Protein AF-A0A7C9JWA7-F1 (afdb_monomer_lite)

Foldseek 3Di:
DKPKDWDADPVGHTAWMFIDPPPPPDTQKIWGADPPPRKIKMFGNPVPPNDTQKIFIDDPNATAKIFGDPPPPPHGQWIFGDDPNHTAKIFGADRVPRAGQKIFGDDPNATAKMFGDPPPPRDGQKMFGADSVRDTPDIDTDDPPPD

Organism: NCBI:txid1559896

Secondary structure (DSSP, 8-state):
--EEEEEE-TTS-EEEEEEESSSSSS-SEEEEE-TTTSEEEEEE-SSSSS---EEEEEETTEEEEEEE-SSSSSS-SEEEEEETTEEEEEEEE-TTT-SEEEEEEEETTEEEEEEE-SSSSSS--EEEEE-TTS-EEEEEE------

pLDDT: mean 92.79, std 10.63, range [31.28, 98.81]

Structure (mmCIF, N/CA/C/O backbone):
data_AF-A0A7C9JWA7-F1
#
_entry.id   AF-A0A7C9JWA7-F1
#
loop_
_atom_site.group_PDB
_atom_site.id
_atom_site.type_symbol
_atom_site.label_atom_id
_atom_site.label_alt_id
_atom_site.label_comp_id
_atom_site.label_asym_id
_atom_site.label_entity_id
_atom_site.label_seq_id
_atom_site.pdbx_PDB_ins_code
_atom_site.Cartn_x
_atom_site.Cartn_y
_atom_site.Cartn_z
_atom_site.occupancy
_atom_site.B_iso_or_equiv
_atom_site.auth_seq_id
_atom_site.auth_comp_id
_atom_site.auth_asym_id
_atom_site.auth_atom_id
_atom_site.pdbx_PDB_model_num
ATOM 1 N N . MET A 1 1 ? -4.998 -7.996 -28.207 1.00 57.62 1 MET A N 1
ATOM 2 C CA . MET A 1 1 ? -3.534 -8.205 -28.257 1.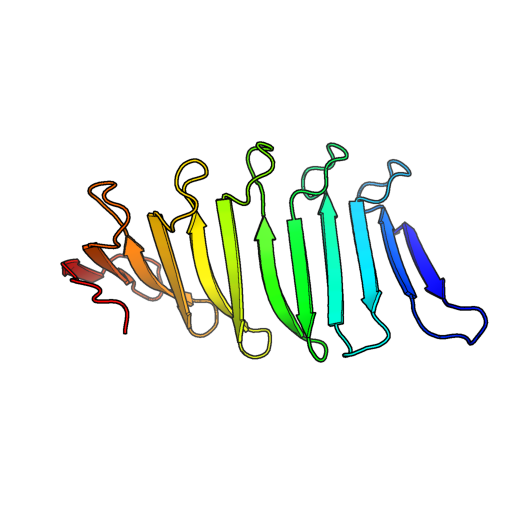00 57.62 1 MET A CA 1
ATOM 3 C C . MET A 1 1 ? -2.942 -7.052 -27.496 1.00 57.62 1 MET A C 1
ATOM 5 O O . MET A 1 1 ? -3.165 -5.968 -27.978 1.00 57.62 1 MET A O 1
ATOM 9 N N . LEU A 1 2 ? -2.302 -7.257 -26.346 1.00 69.38 2 LEU A N 1
ATOM 10 C CA . LEU A 1 2 ? -1.642 -6.192 -25.577 1.00 69.38 2 LEU A CA 1
ATOM 11 C C . LEU A 1 2 ? -0.631 -5.428 -26.466 1.00 69.38 2 LEU A C 1
ATOM 13 O O . LEU A 1 2 ? 0.134 -6.097 -27.163 1.00 69.38 2 LEU A O 1
ATOM 17 N N . ASP A 1 3 ? -0.623 -4.088 -26.470 1.00 88.44 3 ASP A N 1
ATOM 18 C CA . ASP A 1 3 ? 0.453 -3.304 -27.111 1.00 88.44 3 ASP A CA 1
ATOM 19 C C . ASP A 1 3 ? 1.501 -2.976 -26.041 1.00 88.44 3 ASP A C 1
ATOM 21 O O . ASP A 1 3 ? 1.356 -2.049 -25.244 1.00 88.44 3 ASP A O 1
ATOM 25 N N . GLU A 1 4 ? 2.532 -3.819 -25.971 1.00 94.38 4 GLU A N 1
ATOM 26 C CA . GLU A 1 4 ? 3.612 -3.733 -24.991 1.00 94.38 4 GLU A CA 1
ATOM 27 C C . GLU A 1 4 ? 4.940 -3.378 -25.671 1.00 94.38 4 GLU A C 1
ATOM 29 O O . GLU A 1 4 ? 5.309 -3.934 -26.708 1.00 94.38 4 GLU A O 1
ATOM 34 N N . ARG A 1 5 ? 5.706 -2.478 -25.044 1.00 95.12 5 ARG A N 1
ATOM 35 C CA . ARG A 1 5 ? 7.035 -2.059 -25.507 1.00 95.12 5 ARG A CA 1
ATOM 36 C C . ARG A 1 5 ? 8.059 -2.191 -24.394 1.00 95.12 5 ARG A C 1
ATOM 38 O O . ARG A 1 5 ? 7.837 -1.713 -23.286 1.00 95.12 5 ARG A O 1
ATOM 45 N N . TRP A 1 6 ? 9.200 -2.794 -24.710 1.00 94.81 6 TRP A N 1
ATOM 46 C CA . TRP A 1 6 ? 10.305 -3.026 -23.780 1.00 94.81 6 TRP A CA 1
ATOM 47 C C . TRP A 1 6 ? 11.485 -2.126 -24.138 1.00 94.81 6 TRP A C 1
ATOM 49 O O . TRP A 1 6 ? 11.866 -2.024 -25.304 1.00 94.81 6 TRP A O 1
ATOM 59 N N . ASN A 1 7 ? 12.086 -1.499 -23.132 1.00 93.44 7 ASN A N 1
ATOM 60 C CA . ASN A 1 7 ? 13.188 -0.560 -23.290 1.00 93.44 7 ASN A CA 1
ATOM 61 C C . ASN A 1 7 ? 14.468 -1.143 -22.686 1.00 93.44 7 ASN A C 1
ATOM 63 O O . ASN A 1 7 ? 14.464 -1.649 -21.562 1.00 93.44 7 ASN A O 1
ATOM 67 N N . TYR A 1 8 ? 15.577 -1.028 -23.417 1.00 92.56 8 TYR A N 1
ATOM 68 C CA . TYR A 1 8 ? 16.888 -1.536 -23.012 1.00 92.56 8 TYR A CA 1
ATOM 69 C C . TYR A 1 8 ? 17.975 -0.477 -23.223 1.00 92.56 8 TYR A C 1
ATOM 71 O O . TYR A 1 8 ? 17.870 0.373 -24.107 1.00 92.56 8 TYR A O 1
ATOM 79 N N . SER A 1 9 ? 19.039 -0.528 -22.422 1.00 91.19 9 SER A N 1
ATOM 80 C CA . SER A 1 9 ? 20.243 0.275 -22.633 1.00 91.19 9 SER A CA 1
ATOM 81 C C . SER A 1 9 ? 21.018 -0.220 -23.858 1.00 91.19 9 SER A C 1
ATOM 83 O O . SER A 1 9 ? 20.845 -1.352 -24.308 1.00 91.19 9 SER A O 1
ATOM 85 N N . ALA A 1 10 ? 21.972 0.582 -24.341 1.00 92.25 10 ALA A N 1
ATOM 86 C CA . ALA A 1 10 ? 22.903 0.156 -25.393 1.00 92.25 10 ALA A CA 1
ATOM 87 C C . ALA A 1 10 ? 23.722 -1.097 -25.013 1.00 92.25 10 ALA A C 1
ATOM 89 O O . ALA A 1 10 ? 24.158 -1.840 -25.886 1.00 92.25 10 ALA A O 1
ATOM 90 N N . SER A 1 11 ? 23.913 -1.347 -23.713 1.00 91.81 11 SER A N 1
ATOM 91 C CA . SER A 1 11 ? 24.564 -2.551 -23.183 1.00 91.81 11 SER A CA 1
ATOM 92 C C . SER A 1 11 ? 23.616 -3.747 -23.000 1.00 91.81 11 SER A C 1
ATOM 94 O O . SER A 1 11 ? 24.049 -4.783 -22.504 1.00 91.81 11 SER A O 1
ATOM 96 N N . GLY A 1 12 ? 22.338 -3.619 -23.373 1.00 89.50 12 GLY A N 1
ATOM 97 C CA . GLY A 1 12 ? 21.327 -4.677 -23.273 1.00 89.50 12 GLY A CA 1
ATOM 98 C C . GLY A 1 12 ? 20.671 -4.821 -21.896 1.00 89.50 12 GLY A C 1
ATOM 99 O O . GLY A 1 12 ? 19.923 -5.770 -21.674 1.00 89.50 12 GLY A O 1
ATOM 100 N N . ALA A 1 13 ? 20.919 -3.904 -20.958 1.00 89.31 13 ALA A N 1
ATOM 101 C CA . ALA A 1 13 ? 20.265 -3.931 -19.652 1.00 89.31 13 ALA A CA 1
ATOM 102 C C . ALA A 1 13 ? 18.817 -3.439 -19.769 1.00 89.31 13 ALA A C 1
ATOM 104 O O . ALA A 1 13 ? 18.568 -2.411 -20.394 1.00 89.31 13 ALA A O 1
AT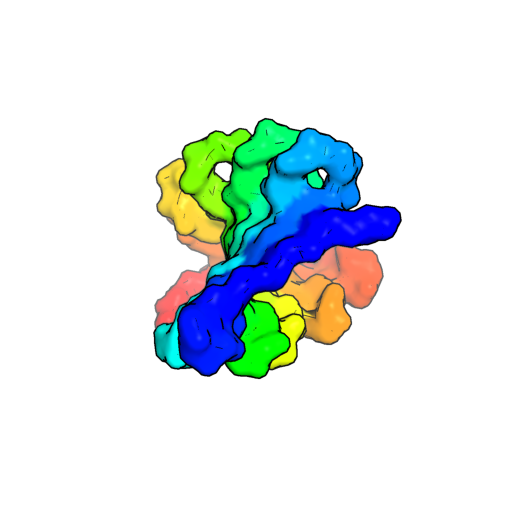OM 105 N N . PHE A 1 14 ? 17.868 -4.140 -19.147 1.00 89.06 14 PHE A N 1
ATOM 106 C CA . PHE A 1 14 ? 16.467 -3.714 -19.105 1.00 89.06 14 PHE A CA 1
ATOM 107 C C . PHE A 1 14 ? 16.326 -2.370 -18.378 1.00 89.06 14 PHE A C 1
ATOM 109 O O . PHE A 1 14 ? 16.854 -2.199 -17.278 1.00 89.06 14 PHE A O 1
ATOM 116 N N . LEU A 1 15 ? 15.626 -1.425 -19.005 1.00 91.81 15 LEU A N 1
ATOM 117 C CA . LEU A 1 15 ? 15.340 -0.095 -18.461 1.00 91.81 15 LEU A CA 1
ATOM 118 C C . LEU A 1 15 ? 13.886 0.047 -18.010 1.00 91.81 15 LEU A C 1
ATOM 120 O O . LEU A 1 15 ? 13.600 0.887 -17.161 1.00 91.81 15 LEU A O 1
ATOM 124 N N . GLY A 1 16 ? 12.972 -0.752 -18.558 1.00 93.94 16 GLY A N 1
ATOM 125 C CA . GLY A 1 16 ? 11.549 -0.607 -18.285 1.00 93.94 16 GLY A CA 1
ATOM 126 C C . GLY A 1 16 ? 10.659 -1.072 -19.428 1.00 93.94 16 GLY A C 1
ATOM 127 O O . GLY A 1 16 ? 11.143 -1.468 -20.489 1.00 93.94 16 GLY A O 1
ATOM 128 N N . SER A 1 17 ? 9.351 -0.974 -19.233 1.00 95.88 17 SER A N 1
ATOM 129 C CA . SER A 1 17 ? 8.351 -1.276 -20.255 1.00 95.88 17 SER A CA 1
ATOM 130 C C . SER A 1 17 ? 7.165 -0.324 -20.168 1.00 95.88 17 SER A C 1
ATOM 132 O O . SER A 1 17 ? 6.956 0.340 -19.153 1.00 95.88 17 SER A O 1
ATOM 134 N N . THR A 1 18 ? 6.402 -0.243 -21.250 1.00 97.50 18 THR A N 1
ATOM 135 C CA . THR A 1 18 ? 5.122 0.465 -21.302 1.00 97.50 18 THR A CA 1
ATOM 136 C C . THR A 1 18 ? 4.070 -0.443 -21.905 1.00 97.50 18 THR A C 1
ATOM 138 O O . THR A 1 18 ? 4.378 -1.185 -22.840 1.00 97.50 18 THR A O 1
ATOM 141 N N . VAL A 1 19 ? 2.842 -0.344 -21.416 1.00 97.31 19 VAL A N 1
ATOM 142 C CA . VAL A 1 19 ? 1.711 -1.134 -21.893 1.00 97.31 19 VAL A CA 1
ATOM 143 C C . VAL A 1 19 ? 0.526 -0.213 -22.144 1.00 97.31 19 VAL A C 1
ATOM 145 O O . VAL A 1 19 ? 0.169 0.560 -21.261 1.00 97.31 19 VAL A O 1
ATOM 148 N N . ASP A 1 20 ? -0.067 -0.319 -23.326 1.00 97.25 20 ASP A N 1
ATOM 149 C CA . ASP A 1 20 ? -1.384 0.225 -23.662 1.00 97.25 20 ASP A CA 1
ATOM 150 C C . ASP A 1 20 ? -2.415 -0.905 -23.456 1.00 97.25 20 ASP A C 1
ATOM 152 O O . ASP A 1 20 ? -2.422 -1.918 -24.173 1.00 97.25 20 ASP A O 1
ATOM 156 N N . ARG A 1 21 ? -3.191 -0.800 -22.373 1.00 95.38 21 ARG A N 1
ATOM 157 C CA . ARG A 1 21 ? -4.153 -1.806 -21.902 1.00 95.38 21 ARG A CA 1
ATOM 158 C C . ARG A 1 21 ? -5.520 -1.622 -22.567 1.00 95.38 21 ARG A C 1
ATOM 160 O O . ARG A 1 21 ? -6.243 -2.616 -22.687 1.00 95.38 21 ARG A O 1
ATOM 167 N N . ASN A 1 22 ? -5.864 -0.406 -23.003 1.00 95.69 22 ASN A N 1
ATOM 168 C CA . ASN A 1 22 ? -7.170 -0.071 -23.586 1.00 95.69 22 ASN A CA 1
ATOM 169 C C . ASN A 1 22 ? -7.160 0.205 -25.112 1.00 95.69 22 ASN A C 1
ATOM 171 O O . ASN A 1 22 ? -8.227 0.326 -25.717 1.00 95.69 22 ASN A O 1
ATOM 175 N N . PHE A 1 23 ? -5.987 0.204 -25.745 1.00 94.62 23 PHE A N 1
ATOM 176 C CA . PHE A 1 23 ? -5.725 0.420 -27.174 1.00 94.62 23 PHE A CA 1
ATOM 177 C C . PHE A 1 23 ? -5.966 1.840 -27.698 1.00 94.62 23 PHE A C 1
ATOM 179 O O . PHE A 1 23 ? -6.271 2.015 -28.887 1.00 94.62 23 PHE A O 1
ATOM 186 N N . ASP A 1 24 ? -5.813 2.860 -26.855 1.00 95.06 24 ASP A N 1
ATOM 187 C CA . ASP A 1 24 ? -5.982 4.263 -27.245 1.00 95.06 24 ASP A CA 1
ATOM 188 C C . ASP A 1 24 ? -4.689 4.936 -27.762 1.00 95.06 24 ASP A C 1
ATOM 190 O O . ASP A 1 24 ? -4.709 6.102 -28.178 1.00 95.06 24 ASP A O 1
ATOM 194 N N . ARG A 1 25 ? -3.587 4.176 -27.844 1.00 94.38 25 ARG A N 1
ATOM 195 C CA . ARG A 1 25 ? -2.224 4.595 -28.218 1.00 94.38 25 ARG A CA 1
ATOM 196 C C . ARG A 1 25 ? -1.493 5.413 -27.155 1.00 94.38 25 ARG A C 1
ATOM 198 O O . ARG A 1 25 ? -0.430 5.972 -27.463 1.00 94.38 25 ARG A O 1
ATOM 205 N N . LYS A 1 26 ? -2.008 5.484 -25.933 1.00 95.88 26 LYS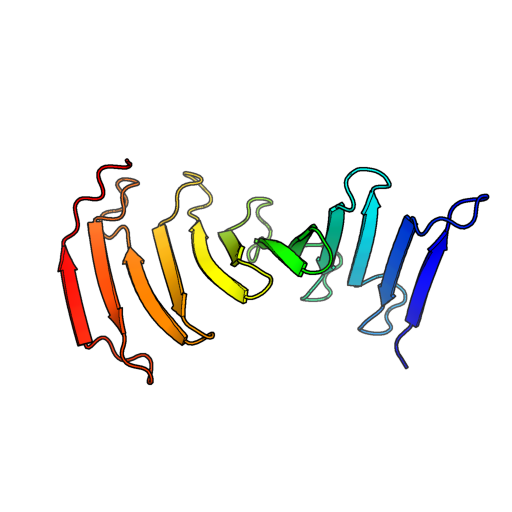 A N 1
ATOM 206 C CA . LYS A 1 26 ? -1.289 5.970 -24.758 1.00 95.88 26 LYS A CA 1
ATOM 207 C C . LYS A 1 26 ? -0.892 4.776 -23.897 1.00 95.88 26 LYS A C 1
ATOM 209 O O . LYS A 1 26 ? -1.434 3.688 -23.998 1.00 95.88 26 LYS A O 1
ATOM 214 N N . ALA A 1 27 ? 0.165 4.958 -23.114 1.00 96.38 27 ALA A N 1
ATOM 215 C CA . ALA A 1 27 ? 0.542 3.944 -22.143 1.00 96.38 27 ALA A CA 1
ATOM 216 C C . ALA A 1 27 ? -0.339 4.113 -20.909 1.00 96.38 27 ALA A C 1
ATOM 218 O O . ALA A 1 27 ? -0.385 5.227 -20.393 1.00 96.38 27 ALA A O 1
ATOM 219 N N . ASP A 1 28 ? -0.881 3.005 -20.413 1.00 97.88 28 ASP A N 1
ATOM 220 C CA . ASP A 1 28 ? -1.674 2.925 -19.183 1.00 97.88 28 ASP A CA 1
ATOM 221 C C . ASP A 1 28 ? -0.877 2.284 -18.040 1.00 97.88 28 ASP A C 1
ATOM 223 O O . ASP A 1 28 ? -1.254 2.336 -16.879 1.00 97.88 28 ASP A O 1
ATOM 227 N N . TYR A 1 29 ? 0.227 1.607 -18.359 1.00 97.56 29 TYR A N 1
ATOM 228 C CA . TYR A 1 29 ? 1.112 1.008 -17.367 1.00 97.56 29 TYR A CA 1
ATOM 229 C C . TYR A 1 29 ? 2.561 1.244 -17.754 1.00 97.56 29 TYR A C 1
ATOM 231 O O . TYR A 1 29 ? 2.951 1.075 -18.915 1.00 97.56 29 TYR A O 1
ATOM 239 N N . ARG A 1 30 ? 3.378 1.627 -16.778 1.00 97.44 30 ARG A N 1
ATOM 240 C CA . ARG A 1 30 ? 4.797 1.929 -16.963 1.00 97.44 30 ARG A CA 1
ATOM 241 C C . ARG A 1 30 ? 5.612 1.190 -15.928 1.00 97.44 30 ARG A C 1
ATOM 243 O O . ARG A 1 30 ? 5.276 1.158 -14.754 1.00 97.44 30 ARG A O 1
ATOM 250 N N . THR A 1 31 ? 6.718 0.620 -16.369 1.00 95.88 31 THR A N 1
ATOM 251 C CA . THR A 1 31 ? 7.721 -0.005 -15.515 1.00 95.88 31 THR A CA 1
ATOM 252 C C . THR A 1 31 ? 9.036 0.717 -15.722 1.00 95.88 31 THR A C 1
ATOM 254 O O . THR A 1 31 ? 9.457 0.902 -16.859 1.00 95.88 31 THR A O 1
ATOM 257 N N . HIS A 1 32 ? 9.715 1.057 -14.635 1.00 94.75 32 HIS A N 1
ATOM 258 C CA . HIS A 1 32 ? 11.046 1.645 -14.643 1.00 94.75 32 HIS A CA 1
ATOM 259 C C . HIS A 1 32 ? 11.982 0.766 -13.815 1.00 94.75 32 HIS A C 1
ATOM 261 O O . HIS A 1 32 ? 11.740 0.512 -12.633 1.00 94.75 32 HIS A O 1
ATOM 267 N N . ALA A 1 33 ? 13.056 0.285 -14.435 1.00 91.38 33 ALA A N 1
ATOM 268 C CA . ALA A 1 33 ? 14.051 -0.557 -13.790 1.00 91.38 33 ALA A CA 1
ATOM 269 C C . ALA A 1 33 ? 15.264 0.280 -13.376 1.00 91.38 33 ALA A C 1
ATOM 271 O O . ALA A 1 33 ? 15.938 0.882 -14.214 1.00 91.38 33 ALA A O 1
ATOM 272 N N . ASN A 1 34 ? 15.579 0.293 -12.080 1.00 80.81 34 ASN A N 1
ATOM 273 C CA . ASN A 1 34 ? 16.807 0.906 -11.593 1.00 80.81 34 ASN A CA 1
ATOM 274 C C . ASN A 1 34 ? 17.925 -0.144 -11.512 1.00 80.81 34 ASN A C 1
ATOM 276 O O . ASN A 1 34 ? 17.792 -1.169 -10.839 1.00 80.81 34 ASN A O 1
ATOM 280 N N . GLN A 1 35 ? 19.059 0.134 -12.161 1.00 69.12 35 GLN A N 1
ATOM 281 C CA . GLN A 1 35 ? 20.219 -0.763 -12.211 1.00 69.12 35 GLN A CA 1
ATOM 282 C C . GLN A 1 35 ? 20.876 -1.000 -10.832 1.00 69.12 35 GLN A C 1
ATOM 284 O O . GLN A 1 35 ? 21.681 -1.918 -10.691 1.00 69.12 35 GLN A O 1
ATOM 289 N N . LYS A 1 36 ? 20.533 -0.216 -9.796 1.00 67.94 36 LYS A N 1
ATOM 290 C CA . LYS A 1 36 ? 20.913 -0.439 -8.385 1.00 67.94 36 LYS A CA 1
ATOM 291 C C . LYS A 1 36 ? 19.772 0.048 -7.469 1.00 67.94 36 LYS A C 1
ATOM 293 O O . LY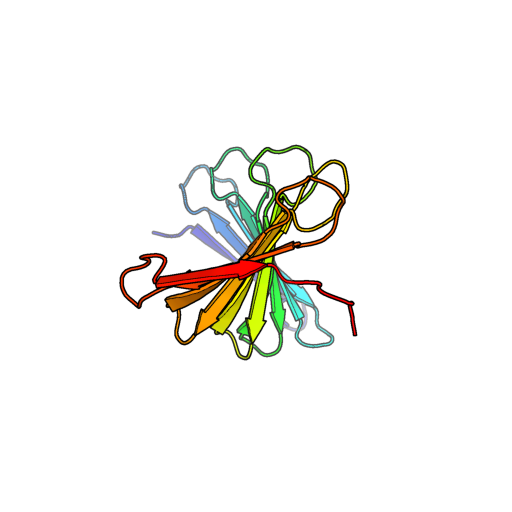S A 1 36 ? 19.416 1.214 -7.608 1.00 67.94 36 LYS A O 1
ATOM 298 N N . PRO A 1 37 ? 19.206 -0.723 -6.510 1.00 60.69 37 PRO A N 1
ATOM 299 C CA . PRO A 1 37 ? 19.464 -2.106 -6.081 1.00 60.69 37 PRO A CA 1
ATOM 300 C C . PRO A 1 37 ? 18.350 -3.109 -6.498 1.00 60.69 37 PRO A C 1
ATOM 302 O O . PRO A 1 37 ? 17.647 -3.634 -5.636 1.00 60.69 37 PRO A O 1
ATOM 305 N N . ASN A 1 38 ? 18.168 -3.404 -7.795 1.00 70.12 38 ASN A N 1
ATOM 306 C CA . ASN A 1 38 ? 17.061 -4.255 -8.301 1.00 70.12 38 ASN A CA 1
ATOM 307 C C . ASN A 1 38 ? 15.669 -3.765 -7.865 1.00 70.12 38 ASN A C 1
ATOM 309 O O . ASN A 1 38 ? 14.759 -4.561 -7.614 1.00 70.12 38 ASN A O 1
ATOM 313 N N . LEU A 1 39 ? 15.534 -2.448 -7.717 1.00 81.31 39 LEU A N 1
ATOM 314 C CA . LEU A 1 39 ? 14.255 -1.811 -7.473 1.00 81.31 39 LEU A CA 1
ATOM 315 C C . LEU A 1 39 ? 13.613 -1.544 -8.827 1.00 81.31 39 LEU A C 1
ATOM 317 O O . LEU A 1 39 ? 14.215 -0.909 -9.696 1.00 81.31 39 LEU A O 1
ATOM 321 N N . VAL A 1 40 ? 12.391 -2.023 -8.976 1.00 92.19 40 VAL A N 1
ATOM 322 C CA . VAL A 1 40 ? 11.531 -1.668 -10.092 1.00 92.19 40 VAL A CA 1
ATOM 323 C C . VAL A 1 40 ? 10.406 -0.815 -9.531 1.00 92.19 40 VAL A C 1
ATOM 325 O O . VAL A 1 40 ? 9.802 -1.172 -8.519 1.00 92.19 40 VAL A O 1
ATOM 328 N N . THR A 1 41 ? 10.157 0.327 -10.153 1.00 95.38 41 THR A N 1
ATOM 329 C CA . THR A 1 41 ? 8.975 1.139 -9.866 1.00 95.38 41 THR A CA 1
ATOM 330 C C . THR A 1 41 ? 7.993 0.974 -11.002 1.00 95.38 41 THR A C 1
ATOM 332 O O . THR A 1 41 ? 8.392 1.003 -12.168 1.00 95.38 41 THR A O 1
ATOM 335 N N . THR A 1 42 ? 6.724 0.802 -10.671 1.00 96.38 42 THR A N 1
ATOM 336 C CA . THR A 1 42 ? 5.660 0.727 -11.664 1.00 96.38 42 THR A CA 1
ATOM 337 C C . THR A 1 42 ? 4.628 1.795 -11.388 1.00 96.38 42 THR A C 1
ATOM 339 O O . THR A 1 42 ? 4.426 2.176 -10.238 1.00 96.38 42 THR A O 1
ATOM 342 N N . GLU A 1 43 ? 4.020 2.292 -12.449 1.00 97.94 43 GLU A N 1
ATOM 343 C CA . GLU A 1 43 ? 2.968 3.295 -12.397 1.00 97.94 43 GLU A CA 1
ATOM 344 C C . GLU A 1 43 ? 1.816 2.797 -13.269 1.00 97.94 43 GLU A C 1
ATOM 346 O O . GLU A 1 43 ? 2.076 2.218 -14.331 1.00 97.94 43 GLU A O 1
ATOM 351 N N . ALA A 1 44 ? 0.577 3.013 -12.839 1.00 98.06 44 ALA A N 1
ATOM 352 C CA . ALA A 1 44 ? -0.608 2.651 -13.601 1.00 98.06 44 ALA A CA 1
ATOM 353 C C . ALA A 1 44 ? -1.630 3.798 -13.626 1.00 98.06 44 ALA A C 1
ATOM 355 O O . ALA A 1 44 ? -1.782 4.484 -12.620 1.00 98.06 44 ALA A O 1
ATOM 356 N N . ASP A 1 45 ? -2.247 3.965 -14.793 1.00 98.00 45 ASP A N 1
ATOM 357 C CA . ASP A 1 45 ? -3.448 4.752 -15.099 1.00 98.00 45 ASP A CA 1
ATOM 358 C C . ASP A 1 45 ? -4.616 3.756 -15.160 1.00 98.00 45 ASP A C 1
ATOM 360 O O . ASP A 1 45 ? -4.835 3.114 -16.198 1.00 98.00 45 ASP A O 1
ATOM 364 N N . ASP A 1 46 ? -5.195 3.424 -14.003 1.00 96.50 46 ASP A N 1
ATOM 365 C CA . ASP A 1 46 ? -6.137 2.307 -13.848 1.00 96.50 46 ASP A CA 1
ATOM 366 C C . ASP A 1 46 ? -7.565 2.656 -14.292 1.00 96.50 46 ASP A C 1
ATOM 368 O O . ASP A 1 46 ? -8.339 1.734 -14.587 1.00 96.50 46 ASP A O 1
ATOM 372 N N . ASP A 1 47 ? -7.893 3.944 -14.412 1.00 96.50 47 ASP A N 1
ATOM 373 C CA . ASP A 1 47 ? -9.174 4.432 -14.929 1.00 96.50 47 ASP A CA 1
ATOM 374 C C . ASP A 1 47 ? -9.134 4.977 -16.374 1.00 96.50 47 ASP A C 1
ATOM 376 O O . ASP A 1 47 ? -10.194 5.171 -16.983 1.00 96.50 47 ASP A O 1
ATOM 380 N N . PHE A 1 48 ? -7.941 5.073 -16.965 1.00 96.88 48 PHE A N 1
ATOM 381 C CA . PHE A 1 48 ? -7.668 5.484 -18.343 1.00 96.88 48 PHE A CA 1
ATOM 382 C C . PHE A 1 48 ? -7.926 6.965 -18.649 1.00 96.88 48 PHE A C 1
ATOM 384 O O . PHE A 1 48 ? -8.251 7.320 -19.795 1.00 96.88 48 PHE A O 1
ATOM 391 N N . ASP A 1 49 ? -7.801 7.843 -17.657 1.00 96.00 49 ASP A N 1
ATOM 392 C CA . ASP A 1 49 ? -7.996 9.282 -17.828 1.00 96.00 49 ASP A CA 1
ATOM 393 C C . ASP A 1 49 ? -6.722 10.033 -18.286 1.00 96.00 49 ASP A C 1
ATOM 395 O O . ASP A 1 49 ? -6.788 11.188 -18.734 1.00 96.00 49 ASP A O 1
ATOM 399 N N . GLY A 1 50 ? -5.570 9.352 -18.294 1.00 95.88 50 GLY A N 1
ATOM 400 C CA . GLY A 1 50 ? -4.257 9.884 -18.653 1.00 95.88 50 GLY A CA 1
ATOM 401 C C . GLY A 1 50 ? -3.390 10.301 -17.459 1.00 95.88 50 GLY A C 1
ATOM 402 O O . 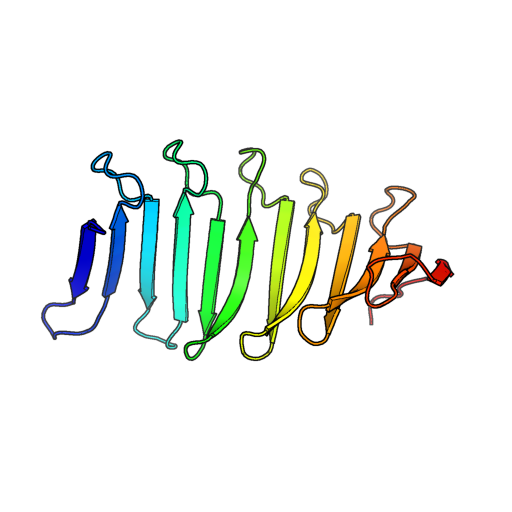GLY A 1 50 ? -2.243 10.730 -17.672 1.00 95.88 50 GLY A O 1
ATOM 403 N N . VAL A 1 51 ? -3.904 10.200 -16.235 1.00 96.69 51 VAL A N 1
ATOM 404 C CA . VAL A 1 51 ? -3.193 10.380 -14.967 1.00 96.69 51 VAL A CA 1
ATOM 405 C C . VAL A 1 51 ? -2.741 9.013 -14.456 1.00 96.69 51 VAL A C 1
ATOM 407 O O . VAL A 1 51 ? -3.317 7.990 -14.763 1.00 96.69 51 VAL A O 1
ATOM 410 N N . PHE A 1 52 ? -1.616 8.981 -13.745 1.00 97.62 52 PHE A N 1
ATOM 411 C CA . PHE A 1 52 ? -1.081 7.753 -13.158 1.00 97.62 52 PHE A CA 1
ATOM 412 C C . PHE A 1 52 ? -1.250 7.823 -11.642 1.00 97.62 52 PHE A C 1
ATOM 414 O O . PHE A 1 52 ? -0.347 8.290 -10.935 1.00 97.62 52 PHE A O 1
ATOM 421 N N . GLU A 1 53 ? -2.413 7.397 -11.168 1.00 98.12 53 GLU A N 1
ATOM 422 C CA . GLU A 1 53 ? -2.821 7.391 -9.767 1.00 98.12 53 GLU A CA 1
ATOM 423 C C . GLU A 1 53 ? -2.096 6.328 -8.942 1.00 98.12 53 GLU A C 1
ATOM 425 O O . GLU A 1 53 ? -1.790 6.538 -7.767 1.00 98.12 53 GLU A O 1
ATOM 430 N N . SER A 1 54 ? -1.763 5.199 -9.563 1.00 98.44 54 SER A N 1
ATOM 431 C CA . SER A 1 54 ? -1.198 4.036 -8.888 1.00 98.44 54 SER A CA 1
ATOM 432 C C . SER A 1 54 ? 0.318 3.988 -9.041 1.00 98.44 54 SER A C 1
ATOM 434 O O . SER A 1 54 ? 0.840 4.011 -10.155 1.00 98.44 54 SER A O 1
ATOM 436 N N . LYS A 1 55 ? 1.059 3.831 -7.938 1.00 98.06 55 LYS A N 1
ATOM 437 C CA . LYS A 1 55 ? 2.523 3.657 -7.937 1.00 98.06 55 LYS A CA 1
ATOM 438 C C . LYS A 1 55 ? 2.945 2.509 -7.039 1.00 98.06 55 LYS A C 1
ATOM 440 O O . LYS A 1 55 ? 2.619 2.480 -5.859 1.00 98.06 55 LYS A O 1
ATOM 445 N N . TYR A 1 56 ? 3.771 1.601 -7.552 1.00 97.31 56 TYR A N 1
ATOM 446 C CA . TYR A 1 56 ? 4.275 0.462 -6.788 1.00 97.31 56 TYR A CA 1
ATOM 447 C C . TYR A 1 56 ? 5.793 0.353 -6.822 1.00 97.31 56 TYR A C 1
ATOM 449 O O . TYR A 1 56 ? 6.467 0.705 -7.790 1.00 97.31 56 TYR A O 1
ATOM 457 N N . ARG A 1 57 ? 6.343 -0.198 -5.740 1.00 95.69 57 ARG A N 1
ATOM 458 C CA . ARG A 1 57 ? 7.749 -0.576 -5.611 1.00 95.69 57 ARG A CA 1
ATOM 459 C C . ARG A 1 57 ? 7.857 -2.087 -5.530 1.00 95.69 57 ARG A C 1
ATOM 461 O O . ARG A 1 57 ? 7.321 -2.723 -4.621 1.00 95.69 57 ARG A O 1
ATOM 468 N N . VAL A 1 58 ? 8.626 -2.646 -6.451 1.00 92.81 58 VAL A N 1
ATOM 469 C CA . VAL A 1 58 ? 8.966 -4.062 -6.519 1.00 92.81 58 VAL A CA 1
ATOM 470 C C . VAL A 1 58 ? 10.424 -4.221 -6.108 1.00 92.81 58 VAL A C 1
ATOM 472 O O . VAL A 1 58 ? 11.325 -3.608 -6.683 1.00 92.81 58 VAL A O 1
ATOM 475 N N . LYS A 1 59 ? 10.665 -5.058 -5.100 1.00 90.31 59 LYS A N 1
ATOM 476 C CA . LYS A 1 59 ? 11.994 -5.356 -4.565 1.00 90.31 59 LYS A CA 1
ATOM 477 C C . LYS A 1 59 ? 12.242 -6.853 -4.666 1.00 90.31 59 LYS A C 1
ATOM 479 O O . LYS A 1 59 ? 11.427 -7.647 -4.209 1.00 90.31 59 LYS A O 1
ATOM 484 N N . ALA A 1 60 ? 13.375 -7.233 -5.256 1.00 87.50 60 ALA A N 1
ATOM 485 C CA . ALA A 1 60 ? 13.750 -8.639 -5.445 1.00 87.50 60 ALA A CA 1
ATOM 486 C C . ALA A 1 60 ? 12.656 -9.482 -6.143 1.00 87.50 60 ALA A C 1
ATOM 488 O O . ALA A 1 60 ? 12.457 -10.646 -5.812 1.00 87.50 60 ALA A O 1
ATOM 489 N N . GLY A 1 61 ? 11.947 -8.884 -7.109 1.00 87.31 61 GLY A N 1
ATOM 490 C CA . GLY A 1 61 ? 10.922 -9.566 -7.908 1.00 87.31 61 GLY A CA 1
ATOM 491 C C . GLY A 1 61 ? 9.545 -9.691 -7.248 1.00 87.31 61 GLY A C 1
ATOM 492 O O . GLY A 1 61 ? 8.678 -10.362 -7.794 1.00 87.31 61 GLY A O 1
ATOM 493 N N . SER A 1 62 ? 9.314 -9.060 -6.095 1.00 91.75 62 SER A N 1
ATOM 494 C CA . SER A 1 62 ? 8.006 -9.047 -5.431 1.00 91.75 62 SER A CA 1
ATOM 495 C C . SER A 1 62 ? 7.590 -7.633 -5.046 1.00 91.75 62 SER A C 1
ATOM 497 O O . SER A 1 62 ? 8.446 -6.802 -4.732 1.00 91.75 62 SER A O 1
ATOM 499 N N . PHE A 1 63 ? 6.283 -7.358 -5.050 1.00 93.81 63 PHE A N 1
ATOM 500 C CA . PHE A 1 63 ? 5.756 -6.116 -4.492 1.00 93.81 63 PHE A CA 1
ATOM 501 C C . PHE A 1 63 ? 6.218 -5.961 -3.043 1.00 93.81 63 PHE A C 1
ATOM 503 O O . PHE A 1 63 ? 6.235 -6.923 -2.271 1.00 93.81 63 PHE A O 1
ATOM 510 N N . ALA A 1 64 ? 6.639 -4.747 -2.711 1.00 95.44 64 ALA A N 1
ATOM 511 C CA . ALA A 1 64 ? 7.052 -4.354 -1.372 1.00 95.44 64 ALA A CA 1
ATOM 512 C C . ALA A 1 64 ? 6.153 -3.240 -0.827 1.00 95.44 64 ALA A C 1
ATOM 514 O O . ALA A 1 64 ? 5.865 -3.216 0.365 1.00 95.44 64 ALA A O 1
ATOM 515 N N . TYR A 1 65 ? 5.717 -2.329 -1.698 1.00 97.50 65 TYR A N 1
ATOM 516 C CA . TYR A 1 65 ? 4.945 -1.154 -1.316 1.00 97.50 65 TYR A CA 1
ATOM 517 C C . TYR A 1 65 ? 4.122 -0.622 -2.493 1.00 97.50 65 TYR A C 1
ATOM 519 O O . TYR A 1 65 ? 4.566 -0.754 -3.638 1.00 97.50 65 TYR A O 1
ATOM 527 N N . GLY A 1 66 ? 2.974 -0.009 -2.218 1.00 98.00 66 GLY A N 1
ATOM 528 C CA . GLY A 1 66 ? 2.156 0.702 -3.198 1.00 98.00 66 GLY A CA 1
ATOM 529 C C . GLY A 1 66 ? 1.481 1.935 -2.608 1.00 98.00 66 GLY A C 1
ATOM 530 O O . GLY A 1 66 ? 1.195 1.954 -1.416 1.00 98.00 66 GLY A O 1
ATOM 531 N N . GLU A 1 67 ? 1.225 2.926 -3.448 1.00 98.31 67 GLU A N 1
ATOM 532 C CA . GLU A 1 67 ? 0.489 4.163 -3.170 1.00 98.31 67 GLU A CA 1
ATOM 533 C C . GLU A 1 67 ? -0.542 4.363 -4.280 1.00 98.31 67 GLU A C 1
ATOM 535 O O . GLU A 1 67 ? -0.213 4.118 -5.442 1.00 98.31 67 GLU A O 1
ATOM 540 N N . VAL A 1 68 ? -1.759 4.779 -3.930 1.00 98.31 68 VAL A N 1
ATOM 541 C CA . VAL A 1 68 ? -2.817 5.105 -4.898 1.00 98.31 68 VAL A CA 1
ATOM 542 C C . VAL A 1 68 ? -3.514 6.394 -4.470 1.00 98.31 68 VAL A C 1
ATOM 544 O O . VAL A 1 68 ? -3.790 6.557 -3.282 1.00 98.31 68 VAL A O 1
ATOM 547 N N . ASP A 1 69 ? -3.743 7.278 -5.440 1.00 97.75 69 ASP A N 1
ATOM 548 C CA . ASP A 1 69 ? -4.484 8.545 -5.343 1.00 97.75 69 ASP A CA 1
ATOM 549 C C . ASP A 1 69 ? -5.815 8.417 -6.107 1.00 97.75 69 ASP A C 1
ATOM 551 O O . ASP A 1 69 ? -5.890 8.627 -7.313 1.00 97.75 69 ASP A O 1
ATOM 555 N N . THR A 1 70 ? -6.863 7.978 -5.422 1.00 96.12 70 THR A N 1
ATOM 556 C CA . THR A 1 70 ? -8.159 7.640 -6.019 1.00 96.12 70 THR A CA 1
ATOM 557 C C . THR A 1 70 ? -9.056 8.847 -6.288 1.00 96.12 70 THR A C 1
ATOM 559 O O . THR A 1 70 ? -10.074 8.687 -6.966 1.00 96.12 70 THR A O 1
ATOM 562 N N . ASP A 1 71 ? -8.721 10.033 -5.769 1.00 95.00 71 ASP A N 1
ATOM 563 C CA . ASP A 1 71 ? -9.523 11.252 -5.935 1.00 95.00 71 ASP A CA 1
ATOM 564 C C . ASP A 1 71 ? -8.840 12.356 -6.763 1.00 95.00 71 ASP A C 1
ATOM 566 O O . ASP A 1 71 ? -9.493 13.338 -7.139 1.00 95.00 71 ASP A O 1
ATOM 570 N N . GLY A 1 72 ? -7.572 12.158 -7.133 1.00 94.69 72 GLY A N 1
ATOM 571 C CA . GLY A 1 72 ? -6.815 13.018 -8.035 1.00 94.69 72 GLY A CA 1
ATOM 572 C C . GLY A 1 72 ? -6.299 14.296 -7.374 1.00 94.69 72 GLY A C 1
ATOM 573 O O . GLY A 1 72 ? -5.962 15.257 -8.078 1.00 94.69 72 GLY A O 1
ATOM 574 N N . ASP A 1 73 ? -6.241 14.351 -6.040 1.00 93.81 73 ASP A N 1
ATOM 575 C CA . ASP A 1 73 ? -5.754 15.518 -5.302 1.00 93.81 73 ASP A CA 1
ATOM 576 C C . ASP A 1 73 ? -4.214 15.602 -5.213 1.00 93.81 73 ASP A C 1
ATOM 578 O O . ASP A 1 73 ? -3.666 16.586 -4.704 1.00 93.81 73 ASP A O 1
ATOM 582 N N . SER A 1 74 ? -3.510 14.638 -5.822 1.00 91.75 74 SER A N 1
ATOM 583 C CA . SER A 1 74 ? -2.053 14.445 -5.807 1.00 91.75 74 SER A CA 1
ATOM 584 C C . SER A 1 74 ? -1.475 13.899 -4.496 1.00 91.75 74 SER A C 1
ATOM 586 O O . SER A 1 74 ? -0.242 13.815 -4.371 1.00 91.75 74 SER A O 1
ATOM 588 N N . TYR A 1 75 ? -2.313 13.501 -3.538 1.00 94.56 75 TYR A N 1
ATOM 589 C CA . TYR A 1 75 ? -1.926 12.836 -2.299 1.00 94.56 75 TYR A CA 1
ATOM 590 C C . TYR A 1 75 ? -2.517 11.420 -2.252 1.00 94.56 75 TYR A C 1
ATOM 592 O O . TYR A 1 75 ? -3.708 11.233 -2.438 1.00 94.56 75 TYR A O 1
ATOM 600 N N . PRO A 1 76 ? -1.713 10.383 -1.959 1.00 96.06 76 PRO A N 1
ATOM 601 C CA . PRO A 1 76 ? -2.242 9.028 -1.913 1.00 96.06 76 PRO A CA 1
ATOM 602 C C . PRO A 1 76 ? -3.157 8.827 -0.698 1.00 96.06 76 PRO A C 1
ATOM 604 O O . PRO A 1 76 ? -2.693 8.904 0.446 1.00 96.06 76 PRO A O 1
ATOM 607 N N . ASP A 1 77 ? -4.421 8.488 -0.943 1.00 97.75 77 ASP A N 1
ATOM 608 C CA . ASP A 1 77 ? -5.396 8.061 0.066 1.00 97.75 77 ASP A CA 1
ATOM 609 C C . ASP A 1 77 ? -5.277 6.569 0.418 1.00 97.75 77 ASP A C 1
ATOM 611 O O . ASP A 1 77 ? -5.814 6.129 1.436 1.00 97.75 77 ASP A O 1
ATOM 615 N N . LEU A 1 78 ? -4.509 5.790 -0.352 1.00 98.38 78 LEU A N 1
ATOM 616 C CA . LEU A 1 78 ? -4.233 4.382 -0.067 1.00 98.38 78 LEU A CA 1
ATOM 617 C C . LEU A 1 78 ? -2.738 4.078 -0.068 1.00 98.38 78 LEU A C 1
ATOM 619 O O . LEU A 1 78 ? -2.002 4.439 -0.988 1.00 98.38 78 LEU A O 1
ATOM 623 N N . LYS A 1 79 ? -2.295 3.314 0.935 1.00 98.62 79 LYS A N 1
ATOM 624 C CA . LYS A 1 79 ? -0.960 2.703 0.974 1.00 98.62 79 LYS A CA 1
ATOM 625 C C . LYS A 1 79 ? -1.062 1.206 1.192 1.00 98.62 79 LYS A C 1
ATOM 627 O O . LYS A 1 79 ? -1.754 0.743 2.091 1.00 98.62 79 LYS A O 1
ATOM 632 N N . TYR A 1 80 ? -0.317 0.443 0.406 1.00 98.50 80 TYR A N 1
ATOM 633 C CA . TYR A 1 80 ? -0.256 -1.012 0.482 1.00 98.50 80 TYR A CA 1
ATOM 634 C C . TYR A 1 80 ? 1.126 -1.455 0.938 1.00 98.50 80 TYR A C 1
ATOM 636 O O . TYR A 1 80 ? 2.132 -1.070 0.339 1.00 98.50 80 TYR A O 1
ATOM 644 N N . TYR A 1 81 ? 1.183 -2.336 1.931 1.00 98.31 81 TYR A N 1
ATOM 645 C CA . TYR A 1 81 ? 2.430 -2.917 2.416 1.00 98.31 81 TYR A CA 1
ATOM 646 C C . TYR A 1 81 ? 2.430 -4.416 2.173 1.00 98.31 81 TYR A C 1
ATOM 648 O O . TYR A 1 81 ? 1.492 -5.137 2.522 1.00 98.31 81 TYR A O 1
ATOM 656 N N . TYR A 1 82 ? 3.514 -4.889 1.568 1.00 97.31 82 TYR A N 1
ATOM 657 C CA . TYR A 1 82 ? 3.659 -6.279 1.174 1.00 97.31 82 TYR A CA 1
ATOM 658 C C . TYR A 1 82 ? 4.844 -6.914 1.883 1.00 97.31 82 TYR A C 1
ATOM 660 O O . TYR A 1 82 ? 5.940 -6.352 1.956 1.00 97.31 82 TYR A O 1
ATOM 668 N N . LYS A 1 83 ? 4.655 -8.160 2.304 1.00 95.06 83 LYS A N 1
ATOM 669 C CA . LYS A 1 83 ? 5.695 -8.994 2.890 1.00 95.06 83 LYS A CA 1
ATOM 670 C C . LYS A 1 83 ? 5.878 -10.239 2.048 1.00 95.06 83 LYS A C 1
ATOM 672 O O . LYS A 1 83 ? 4.973 -11.057 1.914 1.00 95.06 83 LYS A O 1
ATOM 677 N N . HIS A 1 84 ? 7.061 -10.364 1.450 1.00 92.06 84 HIS A N 1
ATOM 678 C CA . HIS A 1 84 ? 7.371 -11.433 0.493 1.00 92.06 84 HIS A CA 1
ATOM 679 C C . HIS A 1 84 ? 6.354 -11.513 -0.664 1.00 92.06 84 HIS A C 1
ATOM 681 O O . HIS A 1 84 ? 5.979 -12.601 -1.090 1.00 92.06 84 HIS A O 1
ATOM 687 N N . GLY A 1 85 ? 5.882 -10.356 -1.145 1.00 93.25 85 GLY A N 1
ATOM 688 C CA . GLY A 1 85 ? 4.897 -10.261 -2.228 1.00 93.25 85 GLY A CA 1
ATOM 689 C C . GLY A 1 85 ? 3.447 -10.534 -1.823 1.00 93.25 85 GLY A C 1
ATOM 690 O O . GLY A 1 85 ? 2.569 -10.451 -2.674 1.00 93.25 85 GLY A O 1
ATOM 691 N N . VAL A 1 86 ? 3.176 -10.832 -0.550 1.00 95.94 86 VAL A N 1
ATOM 692 C CA . VAL A 1 86 ? 1.820 -11.021 -0.020 1.00 95.94 86 VAL A CA 1
ATOM 693 C C . VAL A 1 86 ? 1.383 -9.743 0.686 1.00 95.94 86 VAL A C 1
ATOM 695 O O . VAL A 1 86 ? 2.155 -9.199 1.474 1.00 95.94 86 VAL A O 1
ATOM 698 N N . LEU A 1 87 ? 0.164 -9.270 0.413 1.00 97.56 87 LEU A N 1
ATOM 699 C CA . LEU A 1 87 ? -0.401 -8.101 1.088 1.00 97.56 87 LEU A CA 1
ATOM 700 C C . LEU A 1 87 ? -0.477 -8.366 2.600 1.00 97.56 87 LEU A C 1
ATOM 702 O O . LEU A 1 87 ? -1.106 -9.334 3.031 1.00 97.56 87 LEU A O 1
ATOM 706 N N . GLU A 1 88 ? 0.208 -7.534 3.382 1.00 98.31 88 GLU A N 1
ATOM 707 C CA . GLU A 1 88 ? 0.254 -7.602 4.847 1.00 98.31 88 GLU A CA 1
ATOM 708 C C . GLU A 1 88 ? -0.713 -6.586 5.455 1.00 98.31 88 GLU A C 1
ATOM 710 O O . GLU A 1 88 ? -1.490 -6.943 6.345 1.00 98.31 88 GLU A O 1
ATOM 715 N N . SER A 1 89 ? -0.709 -5.353 4.943 1.00 98.56 89 SER A N 1
ATOM 716 C CA . SER A 1 89 ? -1.621 -4.303 5.386 1.00 98.56 89 SER A CA 1
ATOM 717 C C . SER A 1 89 ? -1.966 -3.283 4.303 1.00 98.56 89 SER A C 1
ATOM 719 O O . SER A 1 89 ? -1.222 -3.094 3.337 1.00 98.56 89 SER A O 1
ATOM 721 N N . THR A 1 90 ? -3.097 -2.613 4.514 1.00 98.81 90 THR A N 1
ATOM 722 C CA . THR A 1 90 ? -3.540 -1.444 3.749 1.00 98.81 90 THR A CA 1
ATOM 723 C C . THR A 1 90 ? -3.834 -0.307 4.717 1.00 98.81 90 THR A C 1
ATOM 725 O O . THR A 1 90 ? -4.552 -0.510 5.693 1.00 98.81 90 THR A O 1
ATOM 728 N N . GLU A 1 91 ? -3.296 0.876 4.452 1.00 98.69 91 GLU A N 1
ATOM 729 C CA . GLU A 1 91 ? -3.615 2.104 5.180 1.00 98.69 91 GLU A CA 1
ATOM 730 C C . GLU A 1 91 ? -4.498 2.991 4.303 1.00 98.69 91 GLU A C 1
ATOM 732 O O . GLU A 1 91 ? -4.194 3.189 3.127 1.00 98.69 91 GLU A O 1
ATOM 737 N N . TYR A 1 92 ? -5.561 3.528 4.895 1.00 98.50 92 TYR A N 1
ATOM 738 C CA . TYR A 1 92 ? -6.427 4.550 4.315 1.00 98.50 92 TYR A CA 1
ATOM 739 C C . TYR A 1 92 ? -6.031 5.876 4.949 1.00 98.50 92 TYR A C 1
ATOM 741 O O . TYR A 1 92 ? -6.054 5.997 6.177 1.00 98.50 92 TYR A O 1
ATOM 749 N N . ILE A 1 93 ? -5.623 6.838 4.135 1.00 97.94 93 ILE A N 1
ATOM 750 C CA . ILE A 1 93 ? -4.963 8.068 4.562 1.00 97.94 93 ILE A CA 1
ATOM 751 C C . ILE A 1 93 ? -5.933 9.240 4.439 1.00 97.94 93 ILE A C 1
ATOM 753 O O . ILE A 1 93 ? -6.634 9.380 3.444 1.00 97.94 93 ILE A O 1
ATOM 757 N N . ASN A 1 94 ? -5.960 10.105 5.449 1.00 94.62 94 ASN A N 1
ATOM 758 C CA . ASN A 1 94 ? -6.616 11.404 5.344 1.00 94.62 94 ASN A CA 1
ATOM 759 C C . ASN A 1 94 ? -5.694 12.363 4.578 1.00 94.62 94 ASN A C 1
ATOM 761 O O . ASN A 1 94 ? -4.576 12.626 5.028 1.00 94.62 94 ASN A O 1
ATOM 765 N N . SER A 1 95 ? -6.148 12.890 3.438 1.00 89.81 95 SER A N 1
ATOM 766 C CA . SER A 1 95 ? -5.318 13.729 2.562 1.00 89.81 95 SER A CA 1
ATOM 767 C C . SER A 1 95 ? -4.888 15.054 3.205 1.00 89.81 95 SER A C 1
ATOM 769 O O . SER A 1 95 ? -3.804 15.560 2.915 1.00 89.81 95 SER A O 1
ATOM 771 N N . TYR A 1 96 ? -5.657 15.585 4.163 1.00 89.50 96 TYR A N 1
ATOM 772 C CA . TYR A 1 96 ? -5.305 16.815 4.877 1.00 89.50 96 TYR A CA 1
ATOM 773 C C . TYR A 1 96 ? -4.214 16.605 5.933 1.00 89.50 96 TYR A C 1
ATOM 775 O O . TYR A 1 96 ? -3.321 17.443 6.071 1.00 89.50 96 TYR A O 1
ATOM 783 N N . SER A 1 97 ? -4.293 15.522 6.714 1.00 92.12 97 SER A N 1
ATOM 784 C CA . SER A 1 97 ? -3.350 15.262 7.814 1.00 92.12 97 SER A CA 1
ATOM 785 C C . SER A 1 97 ? -2.149 14.411 7.394 1.00 92.12 97 SER A C 1
ATOM 787 O O . SER A 1 97 ? -1.101 14.463 8.041 1.00 92.12 97 SER A O 1
ATOM 789 N N . GLY A 1 98 ? -2.290 13.617 6.329 1.00 93.31 98 GLY A N 1
ATOM 790 C CA . GLY A 1 98 ? -1.325 12.601 5.909 1.00 93.31 98 GLY A CA 1
ATOM 791 C C . GLY A 1 98 ? -1.255 11.385 6.842 1.00 93.31 98 GLY A C 1
ATOM 792 O O . GLY A 1 98 ? -0.356 10.552 6.686 1.00 93.31 98 GLY A O 1
ATOM 793 N N . LEU A 1 99 ? -2.167 11.283 7.816 1.00 95.62 99 LEU A N 1
ATOM 794 C CA . LEU A 1 99 ? -2.216 10.205 8.803 1.00 95.62 99 LEU A CA 1
ATOM 795 C C . LEU A 1 99 ? -3.235 9.124 8.404 1.00 95.62 99 LEU A C 1
ATOM 797 O O . LEU A 1 99 ? -4.247 9.440 7.770 1.00 95.62 99 LEU A O 1
ATOM 801 N N . PRO A 1 100 ? -3.006 7.853 8.783 1.00 96.81 100 PRO A N 1
ATOM 802 C CA . PRO A 1 100 ? -3.991 6.800 8.585 1.00 96.81 100 PRO A CA 1
ATOM 803 C C . PRO A 1 100 ? -5.252 7.020 9.428 1.00 96.81 100 PRO A C 1
ATOM 805 O O . PRO A 1 100 ? -5.167 7.135 10.647 1.00 96.81 100 PRO A O 1
ATOM 808 N N . VAL A 1 101 ? -6.420 6.980 8.787 1.00 97.75 101 VAL A N 1
ATOM 809 C CA . VAL A 1 101 ? -7.734 6.903 9.458 1.00 97.75 101 VAL A CA 1
ATOM 810 C C . VAL A 1 101 ? -8.193 5.461 9.649 1.00 97.75 101 VAL A C 1
ATOM 812 O O . VAL A 1 101 ? -9.032 5.166 10.502 1.00 97.75 101 VAL A O 1
ATOM 815 N N . ARG A 1 102 ? -7.640 4.534 8.860 1.00 98.31 102 ARG A N 1
ATOM 816 C CA . ARG A 1 102 ? -7.890 3.099 8.977 1.00 98.31 102 ARG A CA 1
ATOM 817 C C . ARG A 1 102 ? -6.668 2.304 8.540 1.00 98.31 102 ARG A C 1
ATOM 819 O O . ARG A 1 102 ? -6.071 2.607 7.513 1.00 98.31 102 ARG A O 1
ATOM 826 N N . VAL A 1 103 ? -6.346 1.247 9.275 1.00 98.69 103 VAL A N 1
ATOM 827 C CA . VAL A 1 103 ? -5.306 0.277 8.913 1.00 98.69 103 VAL A CA 1
ATOM 828 C C . VAL A 1 103 ? -5.898 -1.120 8.942 1.00 98.69 103 VAL A C 1
ATOM 830 O O . VAL A 1 103 ? -6.386 -1.583 9.967 1.00 98.69 103 VAL A O 1
ATOM 833 N N . GLU A 1 104 ? -5.876 -1.800 7.807 1.00 98.75 104 GLU A N 1
ATOM 834 C CA . GLU A 1 104 ? -6.345 -3.172 7.653 1.00 98.75 104 GLU A CA 1
ATOM 835 C C . GLU A 1 104 ? -5.168 -4.136 7.620 1.00 98.75 104 GLU A C 1
ATOM 837 O O . GLU A 1 104 ? -4.169 -3.868 6.962 1.00 98.75 104 GLU A O 1
ATOM 842 N N . HIS A 1 105 ? -5.301 -5.283 8.287 1.00 98.56 105 HIS A N 1
ATOM 843 C CA . HIS A 1 105 ? -4.303 -6.348 8.278 1.00 98.56 105 HIS A CA 1
ATOM 844 C C . HIS A 1 105 ? -4.862 -7.634 7.696 1.00 98.56 105 HIS A C 1
ATOM 846 O O . HIS A 1 105 ? -5.995 -8.041 7.985 1.00 98.56 105 HIS A O 1
ATOM 852 N N . TYR A 1 106 ? -4.010 -8.314 6.939 1.00 98.19 106 TYR A N 1
ATOM 853 C CA . TYR A 1 106 ? -4.377 -9.484 6.165 1.00 98.19 106 TYR A CA 1
ATOM 854 C C . TYR A 1 106 ? -3.539 -10.700 6.551 1.00 98.19 106 TYR A C 1
ATOM 856 O O . TYR A 1 106 ? -2.338 -10.625 6.813 1.00 98.19 106 TYR A O 1
ATOM 864 N N . ARG A 1 107 ? -4.169 -11.876 6.521 1.00 96.19 107 ARG A N 1
ATOM 865 C CA . ARG A 1 107 ? -3.490 -13.171 6.610 1.00 96.19 107 ARG A CA 1
ATOM 866 C C . ARG A 1 107 ? -3.966 -14.055 5.473 1.00 96.19 107 ARG A C 1
ATOM 868 O O . ARG A 1 107 ? -5.143 -14.386 5.399 1.00 96.19 107 ARG A O 1
ATOM 875 N N . LEU A 1 108 ? -3.035 -14.467 4.609 1.00 93.12 108 LEU A N 1
ATOM 876 C CA . LEU A 1 108 ? -3.334 -15.283 3.421 1.00 93.12 108 LEU A CA 1
ATOM 877 C C . LEU A 1 108 ? -4.417 -14.641 2.529 1.00 93.12 108 LEU A C 1
ATOM 879 O O . LEU A 1 108 ? -5.295 -15.330 2.022 1.00 93.12 108 LEU A O 1
ATOM 883 N N . GLY A 1 109 ? -4.375 -13.311 2.386 1.00 93.75 109 GLY A N 1
ATOM 884 C CA . GLY A 1 109 ? -5.350 -12.538 1.607 1.00 93.75 109 GLY A CA 1
ATOM 885 C C . GLY A 1 109 ? -6.709 -12.329 2.286 1.00 93.75 109 GLY A C 1
ATOM 886 O O . GLY A 1 109 ? -7.594 -11.731 1.688 1.00 93.75 109 GLY A O 1
ATOM 887 N N . ILE A 1 110 ? -6.893 -12.798 3.523 1.00 96.75 110 ILE A N 1
ATOM 888 C CA . ILE A 1 110 ? -8.135 -12.632 4.285 1.00 96.75 110 ILE A CA 1
ATOM 889 C C . ILE A 1 110 ? -7.954 -11.491 5.287 1.00 96.75 110 ILE A C 1
ATOM 891 O O . ILE A 1 110 ? -6.998 -11.517 6.064 1.00 96.75 110 ILE A O 1
ATOM 895 N N . LEU A 1 111 ? -8.874 -10.521 5.294 1.00 98.19 111 LEU A N 1
ATOM 896 C CA . LEU A 1 111 ? -8.929 -9.452 6.296 1.00 98.19 111 LEU A CA 1
ATOM 897 C C . LEU A 1 111 ? -9.132 -10.061 7.688 1.00 98.19 111 LEU A C 1
ATOM 899 O O . LEU A 1 111 ? -10.133 -10.735 7.934 1.00 98.19 111 LEU A O 1
ATOM 903 N N . THR A 1 112 ? -8.190 -9.827 8.599 1.00 98.38 112 THR A N 1
ATOM 904 C CA . THR A 1 112 ? -8.260 -10.348 9.971 1.00 98.38 112 THR A CA 1
ATOM 905 C C . THR A 1 112 ? -8.607 -9.274 10.982 1.00 98.38 112 THR A C 1
ATOM 907 O O . THR A 1 112 ? -9.417 -9.517 11.877 1.00 98.38 112 THR A O 1
ATOM 910 N N . THR A 1 113 ? -8.014 -8.089 10.850 1.00 98.56 113 THR A N 1
ATOM 911 C CA . THR A 1 113 ? -8.233 -6.976 11.776 1.00 98.56 113 THR A CA 1
ATOM 912 C C . THR A 1 113 ? -8.230 -5.649 11.041 1.00 98.56 113 THR A C 1
ATOM 914 O O . THR A 1 113 ? -7.568 -5.516 10.015 1.00 98.56 113 THR A O 1
ATOM 917 N N . ALA A 1 114 ? -8.943 -4.671 11.590 1.00 98.50 114 ALA A N 1
ATOM 918 C CA . ALA A 1 114 ? -8.828 -3.284 11.172 1.00 98.50 114 ALA A CA 1
ATOM 919 C C . ALA A 1 114 ? -8.760 -2.367 12.387 1.00 98.50 114 ALA A C 1
ATOM 921 O O . ALA A 1 114 ? -9.525 -2.550 13.333 1.00 98.50 114 ALA A O 1
ATOM 922 N N . GLU A 1 115 ? -7.869 -1.394 12.339 1.00 98.44 115 GLU A N 1
ATOM 923 C CA . GLU A 1 115 ? -7.695 -0.344 13.334 1.00 98.44 115 GLU A CA 1
ATOM 924 C C . GLU A 1 115 ? -8.213 0.963 12.738 1.00 98.44 115 GLU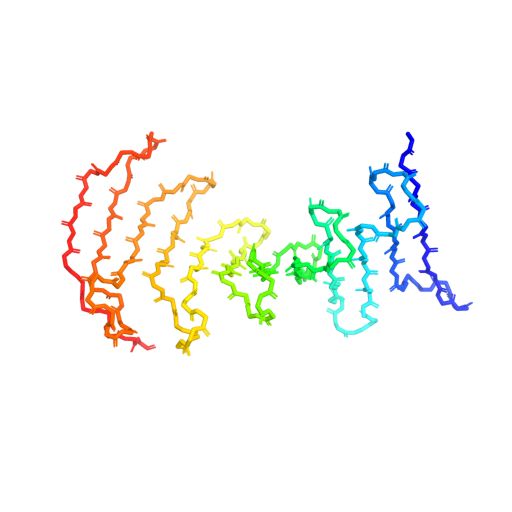 A C 1
ATOM 926 O O . GLU A 1 115 ? -7.996 1.203 11.553 1.00 98.44 115 GLU A O 1
ATOM 931 N N . VAL A 1 116 ? -8.969 1.755 13.496 1.00 98.12 116 VAL A N 1
ATOM 932 C CA . VAL A 1 116 ? -9.686 2.939 12.995 1.00 98.12 116 VAL A CA 1
ATOM 933 C C . VAL A 1 116 ? -9.552 4.083 13.992 1.00 98.12 116 VAL A C 1
ATOM 935 O O . VAL A 1 116 ? -9.702 3.861 15.193 1.00 98.12 116 VAL A O 1
ATOM 938 N N . ASP A 1 117 ? -9.290 5.281 13.479 1.00 97.12 117 ASP A N 1
ATOM 939 C CA . ASP A 1 117 ? -9.443 6.548 14.195 1.00 97.12 117 ASP A CA 1
ATOM 940 C C . ASP A 1 117 ? -10.918 6.955 14.090 1.00 97.12 117 ASP A C 1
ATOM 942 O O . ASP A 1 117 ? -11.431 7.224 13.001 1.00 97.12 117 ASP A O 1
ATOM 946 N N . THR A 1 118 ? -11.645 6.881 15.202 1.00 96.12 118 THR A N 1
ATOM 947 C CA . THR A 1 118 ? -13.087 7.145 15.236 1.00 96.12 118 THR A CA 1
ATOM 948 C C . THR A 1 118 ? -13.433 8.548 15.711 1.00 96.12 118 THR A C 1
ATOM 950 O O . THR A 1 118 ? -14.601 8.940 15.614 1.00 96.12 118 THR A O 1
ATOM 953 N N . ASN A 1 119 ? -12.452 9.297 16.213 1.00 94.44 119 ASN A N 1
ATOM 954 C CA . ASN A 1 119 ? -12.635 10.644 16.744 1.00 94.44 119 ASN A CA 1
ATOM 955 C C . ASN A 1 119 ? -11.889 11.730 15.938 1.00 94.44 119 ASN A C 1
ATOM 957 O O . ASN A 1 119 ? -12.044 12.907 16.268 1.00 94.44 119 ASN A O 1
ATOM 961 N N . ASP A 1 120 ? -11.172 11.340 14.879 1.00 91.94 120 ASP A N 1
ATOM 962 C CA . ASP A 1 120 ? -10.385 12.186 13.972 1.00 91.94 120 ASP A CA 1
ATOM 963 C C . ASP A 1 120 ? -9.288 12.978 14.710 1.00 91.94 120 ASP A C 1
ATOM 965 O O . ASP A 1 120 ? -8.996 14.133 14.388 1.00 91.94 120 ASP A O 1
ATOM 969 N N . ASP A 1 121 ? -8.695 12.377 15.753 1.00 92.94 121 ASP A N 1
ATOM 970 C CA . ASP A 1 121 ? -7.602 12.980 16.530 1.00 92.94 121 ASP A CA 1
ATOM 971 C C . ASP A 1 121 ? -6.195 12.620 16.013 1.00 92.94 121 ASP A C 1
ATOM 973 O O . ASP A 1 121 ? -5.183 13.103 16.540 1.00 92.94 121 ASP A O 1
ATOM 977 N N . GLY A 1 122 ? -6.129 11.818 14.947 1.00 92.50 122 GLY A N 1
ATOM 978 C CA . GLY A 1 122 ? -4.905 11.342 14.317 1.00 92.50 122 GLY A CA 1
ATOM 979 C C . GLY A 1 122 ? -4.346 10.068 14.948 1.00 92.50 122 GLY A C 1
ATOM 980 O O . GLY A 1 122 ? -3.218 9.678 14.620 1.00 92.50 122 GLY A O 1
ATOM 981 N N . LYS A 1 123 ? -5.080 9.421 15.861 1.00 94.81 123 LYS A N 1
ATOM 982 C CA . LYS A 1 123 ? -4.698 8.151 16.482 1.00 94.81 123 LYS A CA 1
ATOM 983 C C . LYS A 1 123 ? -5.795 7.118 16.296 1.00 94.81 123 LYS A C 1
ATOM 985 O O . LYS A 1 123 ? -6.959 7.333 16.592 1.00 94.81 123 LYS A O 1
ATOM 990 N N . LEU A 1 124 ? -5.387 5.925 15.883 1.00 96.31 124 LEU A N 1
ATOM 991 C CA . LEU A 1 124 ? -6.288 4.783 15.808 1.00 96.31 124 LEU A CA 1
ATOM 992 C C . LEU A 1 124 ? -6.682 4.353 17.233 1.00 96.31 124 LEU A C 1
ATOM 994 O O . LEU A 1 124 ? -5.833 3.917 18.015 1.00 96.31 124 LEU A O 1
ATOM 998 N N . ASP A 1 125 ? -7.970 4.453 17.551 1.00 96.81 125 ASP A N 1
ATOM 999 C CA . ASP A 1 125 ? -8.521 4.225 18.895 1.00 96.81 125 ASP A CA 1
ATOM 1000 C C . ASP A 1 125 ? -9.395 2.964 18.997 1.00 96.81 125 ASP A C 1
ATOM 1002 O O . ASP A 1 125 ? -9.804 2.543 20.087 1.00 96.81 125 ASP A O 1
ATOM 1006 N N . LYS A 1 126 ? -9.657 2.303 17.863 1.00 97.81 126 LYS A N 1
ATOM 1007 C CA . LYS A 1 126 ? -10.563 1.154 17.806 1.00 97.81 126 LYS A CA 1
ATOM 1008 C C . LYS A 1 126 ? -10.047 0.031 16.933 1.00 97.81 126 LYS A C 1
ATOM 1010 O O . LYS A 1 126 ? -9.660 0.267 15.796 1.00 97.81 126 LYS A O 1
ATOM 1015 N N . ARG A 1 127 ? -10.122 -1.212 17.417 1.00 98.50 127 ARG A N 1
ATOM 1016 C CA . ARG A 1 127 ? -9.817 -2.423 16.643 1.00 98.50 127 ARG A CA 1
ATOM 1017 C C . ARG A 1 127 ? -11.058 -3.282 16.435 1.00 98.50 127 ARG A C 1
ATOM 1019 O O . ARG A 1 127 ? -11.754 -3.652 17.380 1.00 98.50 127 ARG A O 1
ATOM 1026 N N . TYR A 1 128 ? -11.265 -3.689 15.192 1.00 98.56 128 TYR A N 1
ATOM 1027 C CA . TYR A 1 128 ? -12.237 -4.694 14.778 1.00 98.56 128 TYR A CA 1
ATOM 1028 C C . TYR A 1 128 ? -11.515 -5.988 14.410 1.00 98.56 128 TYR A C 1
ATOM 1030 O O . TYR A 1 128 ? -10.508 -5.958 13.708 1.00 98.56 128 TYR A O 1
ATOM 1038 N N . THR A 1 129 ? -12.039 -7.132 14.848 1.00 98.62 129 THR A N 1
ATOM 1039 C CA . THR A 1 129 ? -11.611 -8.461 14.383 1.00 98.62 129 THR A CA 1
ATOM 1040 C C . THR A 1 129 ? -12.686 -9.058 13.491 1.00 98.62 129 THR A C 1
ATOM 1042 O O . THR A 1 129 ? -13.868 -9.039 13.846 1.00 98.62 129 THR A O 1
ATOM 1045 N N . TYR A 1 130 ? -12.271 -9.635 12.368 1.00 98.50 130 TYR A N 1
ATOM 1046 C CA . TYR A 1 130 ? -13.159 -10.190 11.357 1.00 98.50 130 TYR A CA 1
ATOM 1047 C C . TYR A 1 130 ? -13.111 -11.721 11.336 1.00 98.50 130 TYR A C 1
ATOM 1049 O O . TYR A 1 130 ? -12.070 -12.342 11.555 1.00 98.50 130 TYR A O 1
ATOM 1057 N N . SER A 1 131 ? -14.252 -12.346 11.049 1.00 97.75 131 SER A N 1
ATOM 1058 C CA . SER A 1 131 ? -14.297 -13.738 10.606 1.00 97.75 131 SER A CA 1
ATOM 1059 C C . SER A 1 131 ? -13.759 -13.865 9.177 1.00 97.75 131 SER A C 1
ATOM 1061 O O . SER A 1 131 ? -13.673 -12.891 8.431 1.00 97.75 131 SER A O 1
ATOM 1063 N N . ASN A 1 132 ? -13.510 -15.098 8.733 1.00 95.12 132 ASN A N 1
ATOM 1064 C CA . ASN A 1 132 ? -13.159 -15.398 7.339 1.00 95.12 132 ASN A CA 1
ATOM 1065 C C . ASN A 1 132 ? -14.243 -15.014 6.307 1.00 95.12 132 ASN A C 1
ATOM 1067 O O . ASN A 1 132 ? -13.969 -15.024 5.113 1.00 95.12 132 ASN A O 1
ATOM 1071 N N . THR A 1 133 ? -15.461 -14.685 6.748 1.00 95.50 133 THR A N 1
ATOM 1072 C CA . THR A 1 133 ? -16.549 -14.166 5.905 1.00 95.50 133 THR A CA 1
ATOM 1073 C C . THR A 1 133 ? -16.721 -12.650 6.058 1.00 95.50 133 THR A C 1
ATOM 1075 O O . THR A 1 133 ? -17.829 -12.153 5.867 1.00 95.50 133 THR A O 1
ATOM 1078 N N . ALA A 1 134 ? -15.678 -11.939 6.502 1.00 94.56 134 ALA A N 1
ATOM 1079 C CA . ALA A 1 134 ? -15.656 -10.489 6.709 1.00 94.56 134 ALA A CA 1
ATOM 1080 C C . ALA A 1 134 ? -16.733 -9.947 7.674 1.00 94.56 134 ALA A C 1
ATOM 1082 O O . ALA A 1 134 ? -17.112 -8.780 7.606 1.00 94.56 134 ALA A O 1
ATOM 1083 N N . LYS A 1 135 ? -17.227 -10.771 8.609 1.00 97.94 135 LYS A N 1
ATOM 1084 C CA . LYS A 1 135 ? -18.129 -10.300 9.672 1.00 97.94 135 LYS A CA 1
ATOM 1085 C C . LYS A 1 135 ? -17.313 -9.865 10.878 1.00 97.94 135 LYS A C 1
ATOM 1087 O O . LYS A 1 135 ? -16.425 -10.603 11.292 1.00 97.94 135 LYS A O 1
ATOM 1092 N N . ILE A 1 136 ? -17.649 -8.727 11.476 1.00 98.25 136 ILE A N 1
ATOM 1093 C CA . ILE A 1 136 ? -17.051 -8.309 12.747 1.00 98.25 136 ILE A CA 1
ATOM 1094 C C . ILE A 1 136 ? -17.486 -9.302 13.829 1.00 98.25 136 ILE A C 1
ATOM 1096 O O . ILE A 1 136 ? -18.678 -9.514 14.048 1.00 98.25 136 ILE A O 1
ATOM 1100 N N . VAL A 1 137 ? -16.512 -9.929 14.483 1.00 98.44 137 VAL A N 1
ATOM 1101 C CA . VAL A 1 137 ? -16.727 -10.876 15.591 1.00 98.44 137 VAL A CA 1
ATOM 1102 C C . VAL A 1 137 ? -16.254 -10.323 16.930 1.00 98.44 137 VAL A C 1
ATOM 1104 O O . VAL A 1 137 ? -16.625 -10.852 17.975 1.00 98.44 137 VAL A O 1
ATOM 1107 N N . ARG A 1 138 ? -15.437 -9.265 16.911 1.00 98.31 138 ARG A N 1
ATOM 1108 C CA . ARG A 1 138 ? -14.963 -8.573 18.108 1.00 98.31 138 ARG A CA 1
ATOM 1109 C C . ARG A 1 138 ? -14.667 -7.113 17.801 1.00 98.31 138 ARG A C 1
ATOM 1111 O O . ARG A 1 138 ? -14.180 -6.794 16.719 1.00 98.31 138 ARG A O 1
ATOM 1118 N N . GLU A 1 139 ? -14.923 -6.277 18.793 1.00 98.19 139 GLU A N 1
ATOM 1119 C CA . GLU A 1 139 ? -14.634 -4.850 18.813 1.00 98.19 139 GLU A CA 1
ATOM 1120 C C . GLU A 1 139 ? -13.952 -4.528 20.145 1.00 98.19 139 GLU A C 1
ATOM 1122 O O . GLU A 1 139 ? -14.385 -5.009 21.196 1.00 98.19 139 GLU A O 1
ATOM 1127 N N . GLU A 1 140 ? -12.862 -3.771 20.104 1.00 97.25 140 GLU A N 1
ATOM 1128 C CA . GLU A 1 140 ? -12.122 -3.350 21.291 1.00 97.25 140 GLU A CA 1
ATOM 1129 C C . GLU A 1 140 ? -11.583 -1.929 21.109 1.00 97.25 140 GLU A C 1
ATOM 1131 O O . GLU A 1 140 ? -11.110 -1.574 20.030 1.00 97.25 140 GLU A O 1
ATOM 1136 N N . ALA A 1 141 ? -11.661 -1.117 22.165 1.00 96.44 141 ALA A N 1
ATOM 1137 C CA . ALA A 1 141 ? -10.901 0.124 22.225 1.00 96.44 141 ALA A CA 1
ATOM 1138 C C . ALA A 1 141 ? -9.417 -0.226 22.367 1.00 96.44 141 ALA A C 1
ATOM 1140 O O . ALA A 1 141 ? -9.058 -1.136 23.123 1.00 96.44 141 ALA A O 1
ATOM 1141 N N . ILE A 1 142 ? -8.570 0.482 21.637 1.00 93.50 142 ILE A N 1
ATOM 1142 C CA . ILE A 1 142 ? -7.121 0.338 21.686 1.00 93.50 142 ILE A CA 1
ATOM 1143 C C . ILE A 1 142 ? -6.519 1.697 22.001 1.00 93.50 142 ILE A C 1
ATOM 1145 O O . ILE A 1 142 ? -7.035 2.730 21.597 1.00 93.50 142 ILE A O 1
ATOM 1149 N N . ASP A 1 143 ? -5.415 1.679 22.727 1.00 80.44 143 ASP A N 1
ATOM 1150 C CA . ASP A 1 143 ? -4.586 2.859 22.910 1.00 80.44 143 ASP A CA 1
ATOM 1151 C C . ASP A 1 143 ? -3.246 2.505 22.277 1.00 80.44 143 ASP A C 1
ATOM 1153 O O . ASP A 1 143 ? -2.393 1.848 22.887 1.00 80.44 143 ASP A O 1
ATOM 1157 N N . LEU A 1 144 ? -3.116 2.787 20.979 1.00 62.34 144 LEU A N 1
ATOM 1158 C CA . LEU A 1 144 ? -1.880 2.522 20.257 1.00 62.34 144 LEU A CA 1
ATOM 1159 C C . LEU A 1 144 ? -0.850 3.559 20.688 1.00 62.34 144 LEU A C 1
ATOM 1161 O O . LEU A 1 144 ? -0.651 4.599 20.067 1.00 62.34 144 LEU A O 1
ATOM 1165 N N . THR A 1 145 ? -0.157 3.251 21.781 1.00 45.03 145 THR A N 1
ATOM 1166 C CA . THR A 1 145 ? 1.134 3.876 22.040 1.00 45.03 145 THR A CA 1
ATOM 1167 C C . THR A 1 145 ? 2.080 3.334 20.976 1.00 45.03 145 THR A C 1
ATOM 1169 O O . THR A 1 145 ? 2.467 2.167 21.032 1.00 45.03 145 THR A O 1
ATOM 1172 N N . VAL A 1 146 ? 2.384 4.146 19.963 1.00 42.50 146 VAL A N 1
ATOM 1173 C CA . VAL A 1 146 ? 3.400 3.825 18.952 1.00 42.50 146 VAL A CA 1
ATOM 1174 C C . VAL A 1 146 ? 4.680 3.404 19.691 1.00 42.50 146 VAL A C 1
ATOM 1176 O O . VAL A 1 146 ? 5.193 4.174 20.506 1.00 42.50 146 VAL A O 1
ATOM 1179 N N . GLN A 1 147 ? 5.119 2.157 19.478 1.00 31.28 147 GLN A N 1
ATOM 1180 C CA . GLN A 1 147 ? 6.378 1.607 20.001 1.00 31.28 147 GLN A CA 1
ATOM 1181 C C . GLN A 1 147 ? 7.586 2.148 19.240 1.00 31.28 147 GLN A C 1
ATOM 1183 O O . GLN A 1 147 ? 7.474 2.315 18.005 1.00 31.28 147 GLN A O 1
#

Radius of gyration: 18.56 Å; chains: 1; bounding box: 43×32×51 Å

Sequence (147 aa):
MLDERWNYSASGAFLGSTVDRNFDRKADYRTHANQKPNLVTTEADDDFDGVFESKYRVKAGSFAYGEVDTDGDSYPDLKYYYKHGVLESTEYINSYSGLPVRVEHYRLGILTTAEVDTNDDGKLDKRYTYSNTAKIVREEAIDLTVQ